Protein AF-A0A554RQW7-F1 (afdb_monomer_lite)

Radius of gyration: 14.22 Å; chains: 1; bounding box: 39×28×36 Å

Structure (mmCIF, N/CA/C/O backbone):
data_AF-A0A554RQW7-F1
#
_entry.id   AF-A0A554RQW7-F1
#
loop_
_atom_site.group_PDB
_atom_site.id
_atom_site.type_symbol
_atom_site.label_atom_id
_atom_site.label_alt_id
_atom_site.label_comp_id
_atom_site.label_asym_id
_atom_site.label_entity_id
_atom_site.label_seq_id
_atom_site.pdbx_PDB_ins_code
_atom_site.Cartn_x
_atom_site.Cartn_y
_atom_site.Cartn_z
_atom_site.occupancy
_atom_site.B_iso_or_equiv
_atom_site.auth_seq_id
_atom_site.auth_comp_id
_atom_site.auth_asym_id
_atom_site.auth_atom_id
_atom_site.pdbx_PDB_model_num
ATOM 1 N N . MET A 1 1 ? 21.999 -1.216 -7.817 1.00 64.38 1 MET A N 1
ATOM 2 C CA . MET A 1 1 ? 21.571 -2.038 -6.664 1.00 64.38 1 MET A CA 1
ATOM 3 C C . MET A 1 1 ? 21.949 -3.493 -6.894 1.00 64.38 1 MET A C 1
ATOM 5 O O . MET A 1 1 ? 21.649 -4.012 -7.968 1.00 64.38 1 MET A O 1
ATOM 9 N N . ASN A 1 2 ? 22.625 -4.128 -5.936 1.00 76.12 2 ASN A N 1
ATOM 10 C CA . ASN A 1 2 ? 23.036 -5.534 -6.032 1.00 76.12 2 ASN A CA 1
ATOM 11 C C . ASN A 1 2 ? 21.904 -6.501 -5.600 1.00 76.12 2 ASN A C 1
ATOM 13 O O . ASN A 1 2 ? 20.850 -6.067 -5.131 1.00 76.12 2 ASN A O 1
ATOM 17 N N . LEU A 1 3 ? 22.096 -7.813 -5.797 1.00 74.06 3 LEU A N 1
ATOM 18 C CA . LEU A 1 3 ? 21.083 -8.835 -5.476 1.00 74.06 3 LEU A CA 1
ATOM 19 C C . LEU A 1 3 ? 20.742 -8.892 -3.980 1.00 74.06 3 LEU A C 1
ATOM 21 O O . LEU A 1 3 ? 19.580 -9.072 -3.631 1.00 74.06 3 LEU A O 1
ATOM 25 N N . PHE A 1 4 ? 21.735 -8.693 -3.115 1.00 73.31 4 PHE A N 1
ATOM 26 C CA . PHE A 1 4 ? 21.559 -8.693 -1.664 1.00 73.31 4 PHE A CA 1
ATOM 27 C C . PHE A 1 4 ? 20.680 -7.521 -1.200 1.00 73.31 4 PHE A C 1
ATOM 29 O O . PHE A 1 4 ? 19.687 -7.725 -0.513 1.00 73.31 4 PHE A O 1
ATOM 36 N N . GLN A 1 5 ? 20.966 -6.307 -1.676 1.00 67.19 5 GLN A N 1
ATOM 37 C CA . GLN A 1 5 ? 20.171 -5.105 -1.405 1.00 67.19 5 GLN A CA 1
ATOM 38 C C . GLN A 1 5 ? 18.719 -5.261 -1.881 1.00 67.19 5 GLN A C 1
ATOM 40 O O . GLN A 1 5 ? 17.792 -4.880 -1.174 1.00 67.19 5 GLN A O 1
ATOM 45 N N . LYS A 1 6 ? 18.504 -5.869 -3.058 1.00 63.72 6 LYS A N 1
ATOM 46 C CA . LYS A 1 6 ? 17.153 -6.182 -3.558 1.00 63.72 6 LYS A CA 1
ATOM 47 C C . LYS A 1 6 ? 16.399 -7.151 -2.639 1.00 63.72 6 LYS A C 1
ATOM 49 O O . LYS A 1 6 ? 15.191 -7.000 -2.477 1.00 63.72 6 LYS A O 1
ATOM 54 N N . ALA A 1 7 ? 17.083 -8.151 -2.085 1.00 69.12 7 ALA A N 1
ATOM 55 C CA . ALA A 1 7 ? 16.479 -9.133 -1.188 1.00 69.12 7 ALA A CA 1
ATOM 56 C C . ALA A 1 7 ? 16.117 -8.520 0.174 1.00 69.12 7 ALA A C 1
ATOM 58 O O . ALA A 1 7 ? 15.012 -8.749 0.659 1.00 69.12 7 ALA A O 1
ATOM 59 N N . GLU A 1 8 ? 16.997 -7.690 0.739 1.00 70.94 8 GLU A N 1
ATOM 60 C CA . GLU A 1 8 ? 16.745 -6.974 1.997 1.00 70.94 8 GLU A CA 1
ATOM 61 C C . GLU A 1 8 ? 15.565 -6.004 1.887 1.00 70.94 8 GLU A C 1
ATOM 63 O O . GLU A 1 8 ? 14.663 -6.047 2.720 1.00 70.94 8 GLU A O 1
ATOM 68 N N . ILE A 1 9 ? 15.492 -5.202 0.817 1.00 68.44 9 ILE A N 1
ATOM 69 C CA . ILE A 1 9 ? 14.358 -4.284 0.603 1.00 68.44 9 ILE A CA 1
ATOM 70 C C . ILE A 1 9 ? 13.040 -5.059 0.498 1.00 68.44 9 ILE A C 1
ATOM 72 O O . ILE A 1 9 ? 12.043 -4.677 1.106 1.00 68.44 9 ILE A O 1
ATOM 76 N N . ARG A 1 10 ? 13.031 -6.181 -0.232 1.00 69.88 10 ARG A N 1
ATOM 77 C CA . ARG A 1 10 ? 11.839 -7.032 -0.353 1.00 69.88 10 ARG A CA 1
ATOM 78 C C . ARG A 1 10 ? 11.425 -7.623 0.996 1.00 69.88 10 ARG A C 1
ATOM 80 O O . ARG A 1 10 ? 10.236 -7.692 1.288 1.00 69.88 10 ARG A O 1
ATOM 87 N N . ARG A 1 11 ? 12.393 -8.046 1.812 1.00 71.38 11 ARG A N 1
ATOM 88 C CA . ARG A 1 11 ? 12.151 -8.585 3.154 1.00 71.38 11 ARG A CA 1
ATOM 89 C C . ARG A 1 11 ? 11.570 -7.521 4.088 1.00 71.38 11 ARG A C 1
ATOM 91 O O . ARG A 1 11 ? 10.608 -7.822 4.786 1.00 71.38 11 ARG A O 1
ATOM 98 N N . ALA A 1 12 ? 12.140 -6.316 4.099 1.00 68.75 12 ALA A N 1
ATOM 99 C CA . ALA A 1 12 ? 11.648 -5.199 4.905 1.00 68.75 12 ALA A CA 1
ATOM 100 C C . ALA A 1 12 ? 10.207 -4.835 4.518 1.00 68.75 12 ALA A C 1
ATOM 102 O O . ALA A 1 12 ? 9.328 -4.834 5.373 1.00 68.75 12 ALA A O 1
ATOM 103 N N . TRP A 1 13 ? 9.947 -4.688 3.215 1.00 71.50 13 TRP A N 1
ATOM 104 C CA . TRP A 1 13 ? 8.602 -4.452 2.688 1.00 71.50 13 TRP A CA 1
ATOM 105 C C . TRP A 1 13 ? 7.593 -5.507 3.149 1.00 71.50 13 TRP A C 1
ATOM 107 O O . TRP A 1 13 ? 6.517 -5.170 3.633 1.00 71.50 13 TRP A O 1
ATOM 117 N N . GLN A 1 14 ? 7.936 -6.794 3.023 1.00 74.38 14 GLN A N 1
ATOM 118 C CA . GLN A 1 14 ? 7.037 -7.874 3.431 1.00 74.38 14 GLN A CA 1
ATOM 119 C C . GLN A 1 14 ? 6.757 -7.841 4.937 1.00 74.38 14 GLN A C 1
ATOM 121 O O . GLN A 1 14 ? 5.642 -8.129 5.362 1.00 74.38 14 GLN A O 1
ATOM 126 N N . ALA A 1 15 ? 7.760 -7.505 5.751 1.00 72.19 15 ALA A N 1
ATOM 127 C CA . ALA A 1 15 ? 7.594 -7.412 7.195 1.00 72.19 15 ALA A CA 1
ATOM 128 C C . ALA A 1 15 ? 6.632 -6.280 7.582 1.00 72.19 15 ALA A C 1
ATOM 130 O O . ALA A 1 15 ? 5.765 -6.492 8.429 1.00 72.19 15 ALA A O 1
ATOM 131 N N . ASP A 1 16 ? 6.754 -5.114 6.951 1.00 75.62 16 ASP A N 1
ATOM 132 C CA . ASP A 1 16 ? 5.876 -3.973 7.222 1.00 75.62 16 ASP A CA 1
ATOM 133 C C . ASP A 1 16 ? 4.456 -4.220 6.707 1.00 75.62 16 ASP A C 1
ATOM 135 O O . ASP A 1 16 ? 3.487 -3.923 7.405 1.00 75.62 16 ASP A O 1
ATOM 139 N N . HIS A 1 17 ? 4.319 -4.870 5.549 1.00 76.62 17 HIS A N 1
ATOM 140 C CA . HIS A 1 17 ? 3.019 -5.267 5.008 1.00 76.62 17 HIS A CA 1
ATOM 141 C C . HIS A 1 17 ? 2.273 -6.249 5.915 1.00 76.62 17 HIS A C 1
ATOM 143 O O . HIS A 1 17 ? 1.090 -6.052 6.207 1.00 76.62 17 HIS A O 1
ATOM 149 N N . VAL A 1 18 ? 2.971 -7.262 6.437 1.00 78.06 18 VAL A N 1
ATOM 150 C CA . VAL A 1 18 ? 2.389 -8.216 7.390 1.00 78.06 18 VAL A CA 1
ATOM 151 C C . VAL A 1 18 ? 1.926 -7.506 8.662 1.00 78.06 18 VAL A C 1
ATOM 153 O O . VAL A 1 18 ? 0.819 -7.773 9.127 1.00 78.06 18 VAL A O 1
ATOM 156 N N . LYS A 1 19 ? 2.724 -6.586 9.217 1.00 77.12 19 LYS A N 1
ATOM 157 C CA . LYS A 1 19 ? 2.330 -5.830 10.417 1.00 77.12 19 LYS A CA 1
ATOM 158 C C . LYS A 1 19 ? 1.110 -4.945 10.155 1.00 77.12 19 LYS A C 1
ATOM 160 O O . LYS A 1 19 ? 0.138 -5.043 10.901 1.00 77.12 19 LYS A O 1
ATOM 165 N N . ALA A 1 20 ? 1.113 -4.174 9.065 1.00 74.31 20 ALA A N 1
ATOM 166 C CA . ALA A 1 20 ? -0.014 -3.324 8.684 1.00 74.31 20 ALA A CA 1
ATOM 167 C C . ALA A 1 20 ? -1.298 -4.147 8.489 1.00 74.31 20 ALA A C 1
ATOM 169 O O . ALA A 1 20 ? -2.363 -3.776 8.980 1.00 74.31 20 ALA A O 1
ATOM 170 N N . SER A 1 21 ? -1.184 -5.312 7.844 1.00 77.69 21 SER A N 1
ATOM 171 C CA . SER A 1 21 ? -2.297 -6.245 7.656 1.00 77.69 21 SER A CA 1
ATOM 172 C C . SER A 1 21 ? -2.817 -6.797 8.984 1.00 77.69 21 SER A C 1
ATOM 174 O O . SER A 1 21 ? -4.027 -6.916 9.159 1.00 77.69 21 SER A O 1
ATOM 176 N N . ILE A 1 22 ? -1.933 -7.104 9.940 1.00 78.56 22 ILE A N 1
ATOM 177 C CA . ILE A 1 22 ? -2.329 -7.538 11.287 1.00 78.56 22 ILE A CA 1
ATOM 178 C C . ILE A 1 22 ? -3.111 -6.430 11.989 1.00 78.56 22 ILE A C 1
ATOM 180 O O . ILE A 1 22 ? -4.225 -6.705 12.422 1.00 78.56 22 ILE A O 1
ATOM 184 N N . HIS A 1 23 ? -2.588 -5.200 12.048 1.00 76.62 23 HIS A N 1
ATOM 185 C CA . HIS A 1 23 ? -3.277 -4.058 12.666 1.00 76.62 23 HIS A CA 1
ATOM 186 C C . HIS A 1 23 ? -4.645 -3.802 12.025 1.00 76.62 23 HIS A C 1
ATOM 188 O O . HIS A 1 23 ? -5.654 -3.674 12.722 1.00 76.62 23 HIS A O 1
ATOM 194 N N . ALA A 1 24 ? -4.707 -3.837 10.691 1.00 72.88 24 ALA A N 1
ATOM 195 C CA . ALA A 1 24 ? -5.957 -3.703 9.959 1.00 72.88 24 ALA A CA 1
ATOM 196 C C . ALA A 1 24 ? -6.934 -4.829 10.328 1.00 72.88 24 ALA A C 1
ATOM 198 O O . ALA A 1 24 ? -8.109 -4.576 10.568 1.00 72.88 24 ALA A O 1
ATOM 199 N N . LEU A 1 25 ? -6.474 -6.078 10.429 1.00 76.56 25 LEU A N 1
ATOM 200 C CA . LEU A 1 25 ? -7.326 -7.223 10.749 1.00 76.56 25 LEU A CA 1
ATOM 201 C C . LEU A 1 25 ? -7.802 -7.245 12.203 1.00 76.56 25 LEU A C 1
ATOM 203 O O . LEU A 1 25 ? -8.949 -7.621 12.435 1.00 76.56 25 LEU A O 1
ATOM 207 N N . ILE A 1 26 ? -6.985 -6.857 13.172 1.00 77.56 26 ILE A N 1
ATOM 208 C CA . ILE A 1 26 ? -7.403 -6.855 14.582 1.00 77.56 26 ILE A CA 1
ATOM 209 C C . ILE A 1 26 ? -8.233 -5.616 14.933 1.00 77.56 26 ILE A C 1
ATOM 211 O O . ILE A 1 26 ? -9.007 -5.669 15.883 1.00 77.56 26 ILE A O 1
ATOM 215 N N . GLY A 1 27 ? -8.138 -4.546 14.131 1.00 66.31 27 GLY A N 1
ATOM 216 C CA . GLY A 1 27 ? -8.848 -3.292 14.387 1.00 66.31 27 GLY A CA 1
ATOM 217 C C . GLY A 1 27 ? -8.354 -2.590 15.652 1.00 66.31 27 GLY A C 1
ATOM 218 O O . GLY A 1 27 ? -9.123 -1.875 16.285 1.00 66.31 27 GLY A O 1
ATOM 219 N N . ASP A 1 28 ? -7.096 -2.826 16.016 1.00 67.31 28 ASP A N 1
ATOM 220 C CA . ASP A 1 28 ? -6.451 -2.322 17.226 1.00 67.31 28 ASP A CA 1
ATOM 221 C C . ASP A 1 28 ? -5.248 -1.451 16.845 1.00 67.31 28 ASP A C 1
ATOM 223 O O . ASP A 1 28 ? -4.608 -1.681 15.813 1.00 67.31 28 ASP A O 1
ATOM 227 N N . ASP A 1 29 ? -4.954 -0.466 17.690 1.00 76.44 29 ASP A N 1
ATOM 228 C CA . ASP A 1 29 ? -3.900 0.536 17.502 1.00 76.44 29 ASP A CA 1
ATOM 229 C C . ASP A 1 29 ? -3.996 1.291 16.155 1.00 76.44 29 ASP A C 1
ATOM 231 O O . ASP A 1 29 ? -3.218 1.092 15.216 1.00 76.44 29 ASP A O 1
ATOM 235 N N . ALA A 1 30 ? -4.987 2.186 16.065 1.00 74.75 30 ALA A N 1
ATOM 236 C CA . ALA A 1 30 ? -5.231 3.032 14.893 1.00 74.75 30 ALA A CA 1
ATOM 237 C C . ALA A 1 30 ? -4.003 3.863 14.489 1.00 74.75 30 ALA A C 1
ATOM 239 O O . ALA A 1 30 ? -3.766 4.077 13.301 1.00 74.75 30 ALA A O 1
ATOM 240 N N . GLN A 1 31 ? -3.196 4.291 15.461 1.00 76.81 31 GLN A N 1
ATOM 241 C CA . GLN A 1 31 ? -1.992 5.070 15.205 1.00 76.81 31 GLN A CA 1
ATOM 242 C C . GLN A 1 31 ? -0.914 4.215 14.526 1.00 76.81 31 GLN A C 1
ATOM 244 O O . GLN A 1 31 ? -0.366 4.630 13.501 1.00 76.81 31 GLN A O 1
ATOM 249 N N . ALA A 1 32 ? -0.649 3.008 15.036 1.00 77.19 32 ALA A N 1
ATOM 250 C CA . ALA A 1 32 ? 0.274 2.076 14.392 1.00 77.19 32 ALA A CA 1
ATOM 251 C C . ALA A 1 32 ? -0.213 1.662 12.997 1.00 77.19 32 ALA A C 1
ATOM 253 O O . ALA A 1 32 ? 0.592 1.582 12.064 1.00 77.19 32 ALA A O 1
ATOM 254 N N . LEU A 1 33 ? -1.526 1.462 12.826 1.00 79.94 33 LEU A N 1
ATOM 255 C CA . LEU A 1 33 ? -2.117 1.184 11.519 1.00 79.94 33 LEU A CA 1
ATOM 256 C C . LEU A 1 33 ? -1.864 2.328 10.533 1.00 79.94 33 LEU A C 1
ATOM 258 O O . LEU A 1 33 ? -1.394 2.076 9.426 1.00 79.94 33 LEU A O 1
ATOM 262 N N . VAL A 1 34 ? -2.147 3.573 10.926 1.00 80.25 34 VAL A N 1
ATOM 263 C CA . VAL A 1 34 ? -1.963 4.749 10.062 1.00 80.25 34 VAL A CA 1
ATOM 264 C C . VAL A 1 34 ? -0.506 4.920 9.661 1.00 80.25 34 VAL A C 1
ATOM 266 O O . VAL A 1 34 ? -0.229 5.114 8.478 1.00 80.25 34 VAL A O 1
ATOM 269 N N . GLN A 1 35 ? 0.430 4.783 10.601 1.00 79.00 35 GLN A N 1
ATOM 270 C CA . GLN A 1 35 ? 1.854 4.902 10.290 1.00 79.00 35 GLN A CA 1
ATOM 271 C C . GLN A 1 35 ? 2.319 3.816 9.312 1.00 79.00 35 GLN A C 1
ATOM 273 O O . GLN A 1 35 ? 2.942 4.118 8.294 1.00 79.00 35 GLN A O 1
ATOM 278 N N . GLN A 1 36 ? 2.000 2.550 9.587 1.00 80.50 36 GLN A N 1
ATOM 279 C CA . GLN A 1 36 ? 2.514 1.431 8.796 1.00 80.50 36 GLN A CA 1
ATOM 280 C C . GLN A 1 36 ? 1.807 1.296 7.444 1.00 80.50 36 GLN A C 1
ATOM 282 O O . GLN A 1 36 ? 2.466 1.149 6.414 1.00 80.50 36 GLN A O 1
ATOM 287 N N . ALA A 1 37 ? 0.475 1.372 7.416 1.00 82.31 37 ALA A N 1
ATOM 288 C CA . ALA A 1 37 ? -0.277 1.307 6.167 1.00 82.31 37 ALA A CA 1
ATOM 289 C C . ALA A 1 37 ? -0.054 2.567 5.320 1.00 82.31 37 ALA A C 1
ATOM 291 O O . ALA A 1 37 ? 0.090 2.453 4.105 1.00 82.31 37 ALA A O 1
ATOM 292 N N . GLY A 1 38 ? 0.047 3.746 5.945 1.00 82.25 38 GLY A N 1
ATOM 293 C CA . GLY A 1 38 ? 0.326 5.007 5.258 1.00 82.25 38 GLY A CA 1
ATOM 294 C C . GLY A 1 38 ? 1.662 4.983 4.522 1.00 82.25 38 GLY A C 1
ATOM 295 O O . GLY A 1 38 ? 1.713 5.334 3.345 1.00 82.25 38 GLY A O 1
ATOM 296 N N . ALA A 1 39 ? 2.716 4.477 5.170 1.00 80.12 39 ALA A N 1
ATOM 297 C CA . ALA A 1 39 ? 4.029 4.305 4.552 1.00 80.12 39 ALA A CA 1
ATOM 298 C C . ALA A 1 39 ? 3.981 3.428 3.289 1.00 80.12 39 ALA A C 1
ATOM 300 O O . ALA A 1 39 ? 4.558 3.773 2.257 1.00 80.12 39 ALA A O 1
ATOM 301 N N . ILE A 1 40 ? 3.270 2.299 3.360 1.00 83.75 40 ILE A N 1
ATOM 302 C CA . ILE A 1 40 ? 3.136 1.354 2.244 1.00 83.75 40 ILE A CA 1
ATOM 303 C C . ILE A 1 40 ? 2.316 1.971 1.114 1.00 83.75 40 ILE A C 1
ATOM 305 O O . ILE A 1 40 ? 2.742 1.937 -0.038 1.00 83.75 40 ILE A O 1
ATOM 309 N N . ILE A 1 41 ? 1.157 2.545 1.439 1.00 87.38 41 ILE A N 1
ATOM 310 C CA . ILE A 1 41 ? 0.218 3.108 0.464 1.00 87.38 41 ILE A CA 1
ATOM 311 C C . ILE A 1 41 ? 0.847 4.292 -0.268 1.00 87.38 41 ILE A C 1
ATOM 313 O O . ILE A 1 41 ? 0.866 4.288 -1.497 1.00 87.38 41 ILE A O 1
ATOM 317 N N . TYR A 1 42 ? 1.436 5.250 0.454 1.00 83.38 42 TYR A N 1
ATOM 318 C CA . TYR A 1 42 ? 2.183 6.353 -0.159 1.00 83.38 42 TYR A CA 1
ATOM 319 C C . TYR A 1 42 ? 3.337 5.817 -1.017 1.00 83.38 42 TYR A C 1
ATOM 321 O O . TYR A 1 42 ? 3.507 6.211 -2.170 1.00 83.38 42 TYR A O 1
ATOM 329 N N . GLY A 1 43 ? 4.052 4.822 -0.481 1.00 81.44 43 GLY A N 1
ATOM 330 C CA . GLY A 1 43 ? 5.084 4.058 -1.168 1.00 81.44 43 GLY A CA 1
ATOM 331 C C . GLY A 1 43 ? 4.674 3.570 -2.561 1.00 81.44 43 GLY A C 1
ATOM 332 O O . GLY A 1 43 ? 5.381 3.768 -3.553 1.00 81.44 43 GLY A O 1
ATOM 333 N N . VAL A 1 44 ? 3.521 2.905 -2.621 1.00 86.44 44 VAL A N 1
ATOM 334 C CA . VAL A 1 44 ? 2.966 2.315 -3.841 1.00 86.44 44 VAL A CA 1
ATOM 335 C C . VAL A 1 44 ? 2.428 3.375 -4.794 1.00 86.44 44 VAL A C 1
ATOM 337 O O . VAL A 1 44 ? 2.687 3.248 -5.988 1.00 86.44 44 VAL A O 1
ATOM 340 N N . VAL A 1 45 ? 1.727 4.405 -4.310 1.00 87.75 45 VAL A N 1
ATOM 341 C CA . VAL A 1 45 ? 1.172 5.472 -5.167 1.00 87.75 45 VAL A CA 1
ATOM 342 C C . VAL A 1 45 ? 2.288 6.173 -5.937 1.00 87.75 45 VAL A C 1
ATOM 344 O O . VAL A 1 45 ? 2.274 6.154 -7.168 1.00 87.75 45 VAL A O 1
ATOM 347 N N . SER A 1 46 ? 3.318 6.672 -5.246 1.00 84.50 46 SER A N 1
ATOM 348 C CA . SER A 1 46 ? 4.451 7.345 -5.899 1.00 84.50 46 SER A CA 1
ATOM 349 C C . SER A 1 46 ? 5.198 6.414 -6.860 1.00 84.50 46 SER A C 1
ATOM 351 O O . SER A 1 46 ? 5.689 6.827 -7.911 1.00 84.50 46 SER A O 1
ATOM 353 N N . ALA A 1 47 ? 5.275 5.120 -6.536 1.00 85.75 47 ALA A N 1
ATOM 354 C CA . ALA A 1 47 ? 5.897 4.145 -7.421 1.00 85.75 47 ALA A CA 1
ATOM 355 C C . ALA A 1 47 ? 5.046 3.812 -8.659 1.00 85.75 47 ALA A C 1
ATOM 357 O O . ALA A 1 47 ? 5.611 3.481 -9.704 1.00 85.75 47 ALA A O 1
ATOM 358 N N . CYS A 1 48 ? 3.718 3.894 -8.562 1.00 89.19 48 CYS A N 1
ATOM 359 C CA . CYS A 1 48 ? 2.808 3.736 -9.695 1.00 89.19 48 CYS A CA 1
ATOM 360 C C . CYS A 1 48 ? 2.933 4.909 -10.672 1.00 89.19 48 CYS A C 1
ATOM 362 O O . CYS A 1 48 ? 2.992 4.668 -11.879 1.00 89.19 48 CYS A O 1
ATOM 364 N N . GLU A 1 49 ? 3.058 6.140 -10.163 1.00 87.06 49 GLU A N 1
ATOM 365 C CA . GLU A 1 49 ? 3.303 7.341 -10.977 1.00 87.06 49 GLU A CA 1
ATOM 366 C C . GLU A 1 49 ? 4.588 7.199 -11.805 1.00 87.06 49 GLU A C 1
ATOM 368 O O . GLU A 1 49 ? 4.576 7.355 -13.026 1.00 87.06 49 GLU A O 1
ATOM 373 N N . ASP A 1 50 ? 5.684 6.797 -11.158 1.00 85.25 50 ASP A N 1
ATOM 374 C CA . ASP A 1 50 ? 6.964 6.496 -11.810 1.00 85.25 50 ASP A CA 1
ATOM 375 C C . ASP A 1 50 ? 6.858 5.418 -12.901 1.00 85.25 50 ASP A C 1
ATOM 377 O O . ASP A 1 50 ? 7.576 5.454 -13.904 1.00 85.25 50 ASP A O 1
ATOM 381 N N . ALA A 1 51 ? 6.025 4.405 -12.660 1.00 86.31 51 ALA A N 1
ATOM 382 C CA . ALA A 1 51 ? 5.839 3.270 -13.555 1.00 86.31 51 ALA A CA 1
ATOM 383 C C . ALA A 1 51 ? 4.855 3.568 -14.700 1.00 86.31 51 ALA A C 1
ATOM 385 O O . ALA A 1 51 ? 4.694 2.726 -15.586 1.00 86.31 51 ALA A O 1
ATOM 386 N N . GLY A 1 52 ? 4.206 4.738 -14.693 1.00 88.94 52 GLY A N 1
ATOM 387 C CA . GLY A 1 52 ? 3.171 5.103 -15.658 1.00 88.94 52 GLY A CA 1
ATOM 388 C C . GLY A 1 52 ? 1.917 4.232 -15.552 1.00 88.94 52 GLY A C 1
ATOM 389 O O . GLY A 1 52 ? 1.261 3.987 -16.564 1.00 88.94 52 GLY A O 1
ATOM 390 N N . ILE A 1 53 ? 1.612 3.714 -14.357 1.00 90.69 53 ILE A N 1
ATOM 391 C CA . ILE A 1 53 ? 0.354 3.005 -14.098 1.00 90.69 53 ILE A CA 1
ATOM 392 C C . ILE A 1 53 ? -0.757 4.054 -14.002 1.00 90.69 53 ILE A C 1
ATOM 394 O O . ILE A 1 53 ? -0.684 4.964 -13.181 1.00 90.69 53 ILE A O 1
ATOM 398 N N . ASP A 1 54 ? -1.755 3.930 -14.874 1.00 86.94 54 ASP A N 1
ATOM 399 C CA . ASP A 1 54 ? -2.857 4.886 -15.009 1.00 86.94 54 ASP A CA 1
ATOM 400 C C . ASP A 1 54 ? -3.865 4.788 -13.850 1.00 86.94 54 ASP A C 1
ATOM 402 O O . ASP A 1 54 ? -4.030 3.729 -13.240 1.00 86.94 54 ASP A O 1
ATOM 406 N N . GLY A 1 55 ? -4.575 5.885 -13.584 1.00 78.88 55 GLY A N 1
ATOM 407 C CA . GLY A 1 55 ? -5.601 6.003 -12.548 1.00 78.88 55 GLY A CA 1
ATOM 408 C C . GLY A 1 55 ? -6.805 5.080 -12.742 1.00 78.88 55 GLY A C 1
ATOM 409 O O . GLY A 1 55 ? -7.487 4.787 -11.765 1.00 78.88 55 GLY A O 1
ATOM 410 N N . ASP A 1 56 ? -7.025 4.573 -13.957 1.00 89.00 56 ASP A N 1
ATOM 411 C CA . ASP A 1 56 ? -8.070 3.588 -14.265 1.00 89.00 56 ASP A CA 1
ATOM 412 C C . ASP A 1 56 ? -7.684 2.150 -13.855 1.00 89.00 56 ASP A C 1
ATOM 414 O O . ASP A 1 56 ? -8.501 1.227 -13.945 1.00 89.00 56 ASP A O 1
ATOM 418 N N . ASP A 1 57 ? -6.444 1.923 -13.407 1.00 95.12 57 ASP A N 1
ATOM 419 C CA . ASP A 1 57 ? -6.025 0.629 -12.877 1.00 95.12 57 ASP A CA 1
ATOM 420 C C . ASP A 1 57 ? -6.789 0.306 -11.584 1.00 95.12 57 ASP A C 1
ATOM 422 O O . ASP A 1 57 ? -6.757 1.059 -10.609 1.00 95.12 57 ASP A O 1
ATOM 426 N N . ALA A 1 58 ? -7.474 -0.839 -11.570 1.00 94.69 58 ALA A N 1
ATOM 427 C CA . ALA A 1 58 ? -8.326 -1.233 -10.453 1.00 94.69 58 ALA A CA 1
ATOM 428 C C . ALA A 1 58 ? -7.553 -1.389 -9.133 1.00 94.69 58 ALA A C 1
ATOM 430 O O . ALA A 1 58 ? -8.092 -1.066 -8.073 1.00 94.69 58 ALA A O 1
ATOM 431 N N . ASP A 1 59 ? -6.295 -1.843 -9.182 1.00 95.69 59 ASP A N 1
ATOM 432 C CA . ASP A 1 59 ? -5.476 -1.951 -7.977 1.00 95.69 59 ASP A CA 1
ATOM 433 C C . ASP A 1 59 ? -5.053 -0.558 -7.493 1.00 95.69 59 ASP A C 1
ATOM 435 O O . ASP A 1 59 ? -5.114 -0.289 -6.295 1.00 95.69 59 ASP A O 1
ATOM 439 N N . LEU A 1 60 ? -4.700 0.362 -8.399 1.00 94.31 60 LEU A N 1
ATOM 440 C CA . LEU A 1 60 ? -4.385 1.746 -8.020 1.00 94.31 60 LEU A CA 1
ATOM 441 C C . LEU A 1 60 ? -5.613 2.489 -7.460 1.00 94.31 60 LEU A C 1
ATOM 443 O O . LEU A 1 60 ? -5.488 3.241 -6.493 1.00 94.31 60 LEU A O 1
ATOM 447 N N . CYS A 1 61 ? -6.809 2.243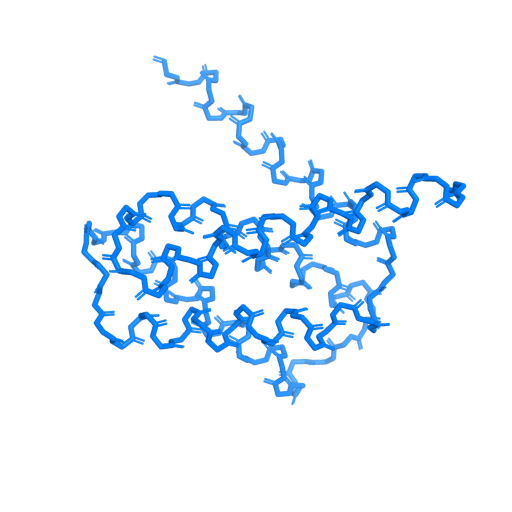 -8.001 1.00 95.19 61 CYS A N 1
ATOM 448 C CA . CYS A 1 61 ? -8.068 2.734 -7.431 1.00 95.19 61 CYS A CA 1
ATOM 449 C C . CYS A 1 61 ? -8.258 2.264 -5.982 1.00 95.19 61 CYS A C 1
ATOM 451 O O . CYS A 1 61 ? -8.515 3.085 -5.099 1.00 95.19 61 CYS A O 1
ATOM 453 N N . ALA A 1 62 ? -8.071 0.966 -5.719 1.00 95.25 62 ALA A N 1
ATOM 454 C CA . ALA A 1 62 ? -8.193 0.409 -4.373 1.00 95.25 62 ALA A CA 1
ATOM 455 C C . ALA A 1 62 ? -7.173 1.026 -3.400 1.00 95.25 62 ALA A C 1
ATOM 457 O O . ALA A 1 62 ? -7.518 1.350 -2.263 1.00 95.25 62 ALA A O 1
ATOM 458 N N . VAL A 1 63 ? -5.935 1.264 -3.850 1.00 94.12 63 VAL A N 1
ATOM 459 C CA . VAL A 1 63 ? -4.904 1.953 -3.054 1.00 94.12 63 VAL A CA 1
ATOM 460 C C . VAL A 1 63 ? -5.322 3.392 -2.715 1.00 94.12 63 VAL A C 1
ATOM 462 O O . VAL A 1 63 ? -5.163 3.817 -1.568 1.00 94.12 63 VAL A O 1
ATOM 465 N N . HIS A 1 64 ? -5.909 4.133 -3.659 1.00 93.62 64 HIS A N 1
ATOM 466 C CA . HIS A 1 64 ? -6.414 5.486 -3.399 1.00 93.62 64 HIS A CA 1
ATOM 467 C C . HIS A 1 64 ? -7.567 5.513 -2.391 1.00 93.62 64 HIS A C 1
ATOM 469 O O . HIS A 1 64 ? -7.625 6.411 -1.548 1.00 93.62 64 HIS A O 1
ATOM 475 N N . ASP A 1 65 ? -8.486 4.553 -2.450 1.00 93.81 65 ASP A N 1
ATOM 476 C CA . ASP A 1 65 ? -9.593 4.485 -1.494 1.00 93.81 65 ASP A CA 1
ATOM 477 C C . ASP A 1 65 ? -9.108 4.124 -0.084 1.00 93.81 65 ASP A C 1
ATOM 479 O O . ASP A 1 65 ? -9.567 4.712 0.900 1.00 93.81 65 ASP A O 1
ATOM 483 N N . ALA A 1 66 ? -8.094 3.264 0.017 1.00 92.75 66 ALA A N 1
ATOM 484 C CA . ALA A 1 66 ? -7.369 3.000 1.258 1.00 92.75 66 ALA A CA 1
ATOM 485 C C . ALA A 1 66 ? -6.695 4.266 1.818 1.00 92.75 66 ALA A C 1
ATOM 487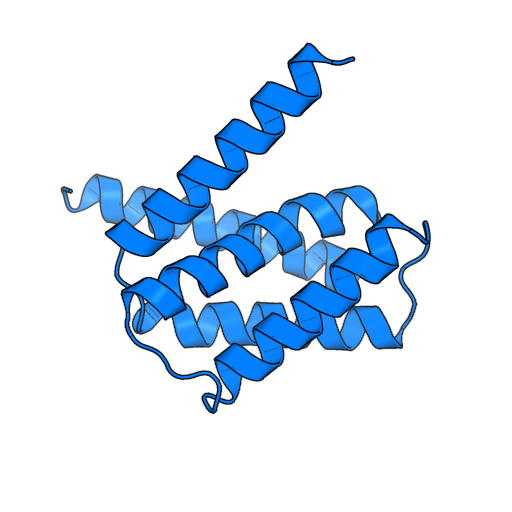 O O . ALA A 1 66 ? -6.810 4.549 3.011 1.00 92.75 66 ALA A O 1
ATOM 488 N N . ALA A 1 67 ? -6.035 5.061 0.966 1.00 90.19 67 ALA A N 1
ATOM 489 C CA . ALA A 1 67 ? -5.399 6.318 1.368 1.00 90.19 67 ALA A CA 1
ATOM 490 C C . ALA A 1 67 ? -6.416 7.309 1.959 1.00 90.19 67 ALA A C 1
ATOM 492 O O . ALA A 1 67 ? -6.181 7.890 3.019 1.00 90.19 67 ALA A O 1
ATOM 493 N N . LYS A 1 68 ? -7.583 7.460 1.320 1.00 90.00 68 LYS A N 1
ATOM 494 C CA . LYS A 1 68 ? -8.676 8.308 1.831 1.00 90.00 68 LYS A CA 1
ATOM 495 C C . LYS A 1 68 ? -9.197 7.807 3.179 1.00 90.00 68 LYS A C 1
ATOM 497 O O . LYS A 1 68 ? -9.441 8.615 4.074 1.00 90.00 68 LYS A O 1
ATOM 502 N N . ALA A 1 69 ? -9.346 6.489 3.336 1.00 88.75 69 ALA A N 1
ATOM 503 C CA . ALA A 1 69 ? -9.774 5.883 4.594 1.00 88.75 69 ALA A CA 1
ATOM 504 C C . ALA A 1 69 ? -8.769 6.151 5.729 1.00 88.75 69 ALA A C 1
ATOM 506 O O . ALA A 1 69 ? -9.184 6.499 6.834 1.00 88.75 69 ALA A O 1
ATOM 507 N N . LEU A 1 70 ? -7.463 6.068 5.450 1.00 85.56 70 LEU A N 1
ATOM 508 C CA . LEU A 1 70 ? -6.408 6.395 6.416 1.00 85.56 70 LEU A CA 1
ATOM 509 C C . LEU A 1 70 ? -6.413 7.867 6.839 1.00 85.56 70 LEU A C 1
ATOM 511 O O . LEU A 1 70 ? -6.239 8.159 8.020 1.00 85.56 70 LEU A O 1
ATOM 515 N N . VAL A 1 71 ? -6.650 8.795 5.908 1.00 82.31 71 VAL A N 1
ATOM 516 C CA . VAL A 1 71 ? -6.778 10.223 6.246 1.00 82.31 71 VAL A CA 1
ATOM 517 C C . VAL A 1 71 ? -7.953 10.447 7.201 1.00 82.31 71 VAL A C 1
ATOM 519 O O . VAL A 1 71 ? -7.792 11.142 8.202 1.00 82.31 71 VAL A O 1
ATOM 522 N N . GLY A 1 72 ? -9.102 9.812 6.949 1.00 75.38 72 GLY A N 1
ATOM 523 C CA . GLY A 1 72 ? -10.254 9.869 7.859 1.00 75.38 72 GLY A CA 1
ATOM 524 C C . GLY A 1 72 ? -9.941 9.327 9.259 1.00 75.38 72 GLY A C 1
ATOM 525 O O . GLY A 1 72 ? -10.321 9.931 10.256 1.00 75.38 72 GLY A O 1
ATOM 526 N N . LEU A 1 73 ? -9.167 8.245 9.335 1.00 74.31 73 LEU A N 1
ATOM 527 C CA . LEU A 1 73 ? -8.695 7.637 10.584 1.00 74.31 73 LEU A CA 1
ATOM 528 C C . LEU A 1 73 ? -7.719 8.504 11.376 1.00 74.31 73 LEU A C 1
ATOM 530 O O . LEU A 1 73 ? -7.735 8.484 12.599 1.00 74.31 73 LEU A O 1
ATOM 534 N N . SER A 1 74 ? -6.881 9.296 10.709 1.00 65.31 74 S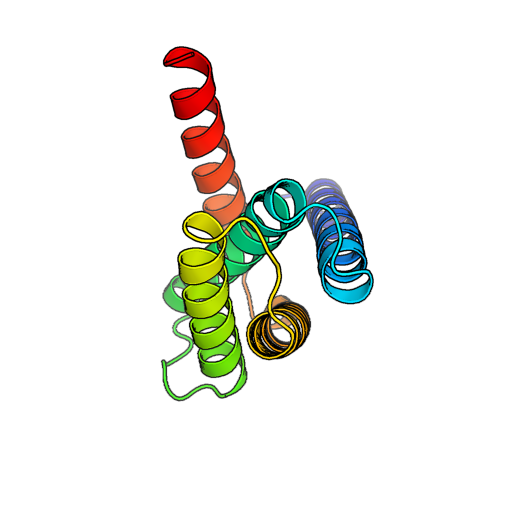ER A N 1
ATOM 535 C CA . SER A 1 74 ? -5.995 10.228 11.420 1.00 65.31 74 SER A CA 1
ATOM 536 C C . SER A 1 74 ? -6.765 11.316 12.190 1.00 65.31 74 SER A C 1
ATOM 538 O O . SER A 1 74 ? -6.217 11.921 13.109 1.00 65.31 74 SER A O 1
ATOM 540 N N . ALA A 1 75 ? -8.037 11.548 11.836 1.00 65.25 75 ALA A N 1
ATOM 541 C CA . ALA A 1 75 ? -8.929 12.496 12.500 1.00 65.25 75 ALA A CA 1
ATOM 542 C C . ALA A 1 75 ? -9.846 11.847 13.558 1.00 65.25 75 ALA A C 1
ATOM 544 O O . ALA A 1 75 ? -10.294 12.533 14.478 1.00 65.25 75 ALA A O 1
ATOM 545 N N . GLU A 1 76 ? -10.122 10.544 13.446 1.00 61.97 76 GLU A N 1
ATOM 546 C CA . GLU A 1 76 ? -11.006 9.786 14.336 1.00 61.97 76 GLU A CA 1
ATOM 547 C C . GLU A 1 76 ? -10.230 8.614 14.960 1.00 61.97 76 GLU A C 1
ATOM 549 O O . GLU A 1 76 ? -9.878 7.663 14.274 1.00 61.97 76 GLU A O 1
ATOM 554 N N . ASN A 1 77 ? -9.987 8.648 16.277 1.00 63.78 77 ASN A N 1
ATOM 555 C CA . ASN A 1 77 ? -9.204 7.641 17.023 1.00 63.78 77 ASN A CA 1
ATOM 556 C C . ASN A 1 77 ? -9.794 6.204 17.030 1.00 63.78 77 ASN A C 1
ATOM 558 O O . ASN A 1 77 ? -9.341 5.362 17.805 1.00 63.78 77 ASN A O 1
ATOM 562 N N . GLU A 1 78 ? -10.798 5.903 16.205 1.00 68.06 78 GLU A N 1
ATOM 563 C CA . GLU A 1 78 ? -11.434 4.589 16.100 1.00 68.06 78 GLU A CA 1
ATOM 564 C C . GLU A 1 78 ? -11.463 4.074 14.658 1.00 68.06 78 GLU A C 1
ATOM 566 O O . GLU A 1 78 ? -11.854 4.766 13.716 1.00 68.06 78 GLU A O 1
ATOM 571 N N . ILE A 1 79 ? -11.120 2.793 14.493 1.00 67.50 79 ILE A N 1
ATOM 572 C CA . ILE A 1 79 ? -11.206 2.107 13.205 1.00 67.50 79 ILE A CA 1
ATOM 573 C C . ILE A 1 79 ? -12.640 1.654 12.951 1.00 67.50 79 ILE A C 1
ATOM 575 O O . ILE A 1 79 ? -13.060 0.565 13.343 1.00 67.50 79 ILE A O 1
ATOM 579 N N . GLN A 1 80 ? -13.393 2.479 12.223 1.00 76.50 80 GLN A N 1
ATOM 580 C CA . GLN A 1 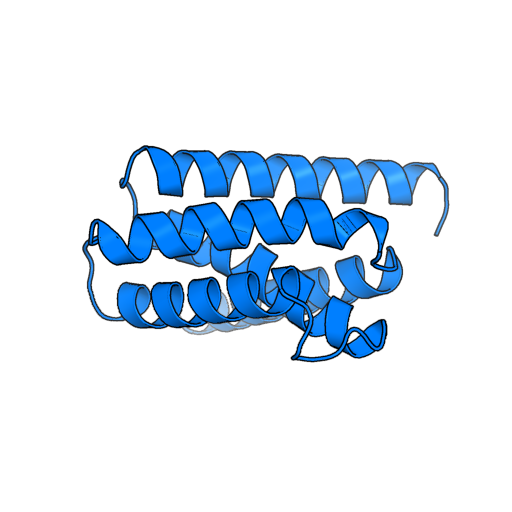80 ? -14.718 2.097 11.747 1.00 76.50 80 GLN A CA 1
ATOM 581 C C . GLN A 1 80 ? -14.639 0.893 10.790 1.00 76.50 80 GLN A C 1
ATOM 583 O O . GLN A 1 80 ? -13.741 0.785 9.950 1.00 76.50 80 GLN A O 1
ATOM 588 N N . GLY A 1 81 ? -15.629 -0.004 10.866 1.00 76.81 81 GLY A N 1
ATOM 589 C CA . GLY A 1 81 ? -15.644 -1.249 10.088 1.00 76.81 81 GLY A CA 1
ATOM 590 C C . GLY A 1 81 ? -15.538 -1.052 8.569 1.00 76.81 81 GLY A C 1
ATOM 591 O O . GLY A 1 81 ? -14.903 -1.861 7.898 1.00 76.81 81 GLY A O 1
ATOM 592 N N . ALA A 1 82 ? -16.096 0.037 8.030 1.00 82.94 82 ALA A N 1
ATOM 593 C CA . ALA A 1 82 ? -15.986 0.372 6.609 1.00 82.94 82 ALA A CA 1
ATOM 594 C C . ALA A 1 82 ? -14.563 0.812 6.216 1.00 82.94 82 ALA A C 1
ATOM 596 O O . ALA A 1 82 ? -14.032 0.334 5.216 1.00 82.94 82 ALA A O 1
ATOM 597 N N . ALA A 1 83 ? -13.917 1.655 7.031 1.00 83.06 83 ALA A N 1
ATOM 598 C CA . ALA A 1 83 ? -12.537 2.087 6.803 1.00 83.06 83 ALA A CA 1
ATOM 599 C C . ALA A 1 83 ? -11.567 0.898 6.848 1.00 83.06 83 ALA A C 1
ATOM 601 O O . ALA A 1 83 ? -10.686 0.774 5.999 1.00 83.06 83 ALA A O 1
ATOM 602 N N . ARG A 1 84 ? -11.794 -0.037 7.778 1.00 83.25 84 ARG A N 1
ATOM 603 C CA . ARG A 1 84 ? -11.022 -1.281 7.884 1.00 83.25 84 ARG A CA 1
ATOM 604 C C . ARG A 1 84 ? -11.043 -2.104 6.596 1.00 83.25 84 ARG A C 1
ATOM 606 O O . ARG A 1 84 ? -10.000 -2.591 6.174 1.00 83.25 84 ARG A O 1
ATOM 613 N N . VAL A 1 85 ? -12.212 -2.263 5.972 1.00 87.94 85 VAL A N 1
ATOM 614 C CA . VAL A 1 85 ? -12.348 -3.029 4.718 1.00 87.94 85 VAL A CA 1
ATOM 615 C C . VAL A 1 85 ? -11.548 -2.378 3.593 1.00 87.94 85 VAL A C 1
ATOM 617 O O . VAL A 1 85 ? -10.810 -3.076 2.903 1.00 87.94 85 VAL A O 1
ATOM 620 N N . LEU A 1 86 ? -11.639 -1.053 3.456 1.00 91.06 86 LEU A N 1
ATOM 621 C CA . LEU A 1 86 ? -10.900 -0.303 2.436 1.00 91.06 86 LEU A CA 1
ATOM 622 C C . LEU A 1 86 ? -9.383 -0.421 2.625 1.00 91.06 86 LEU A C 1
ATOM 624 O O . LEU A 1 86 ? -8.653 -0.613 1.658 1.00 91.06 86 LEU A O 1
ATOM 628 N N . ILE A 1 87 ? -8.905 -0.364 3.870 1.00 89.12 87 ILE A N 1
ATOM 629 C CA . ILE A 1 87 ? -7.474 -0.494 4.178 1.00 89.12 87 ILE A CA 1
ATOM 630 C C . ILE A 1 87 ? -6.961 -1.896 3.863 1.00 89.12 87 ILE A C 1
ATOM 632 O O . ILE A 1 87 ? -5.901 -2.035 3.257 1.00 89.12 87 ILE A O 1
ATOM 636 N N . VAL A 1 88 ? -7.709 -2.937 4.234 1.00 89.62 88 VAL A N 1
ATOM 637 C CA . VAL A 1 88 ? -7.338 -4.323 3.913 1.00 89.62 88 VAL A CA 1
ATOM 638 C C . VAL A 1 88 ? -7.291 -4.539 2.400 1.00 89.62 88 VAL A C 1
ATOM 640 O O . VAL A 1 88 ? -6.334 -5.135 1.904 1.00 89.62 88 VAL A O 1
ATOM 643 N N . ASP A 1 89 ? -8.283 -4.038 1.663 1.00 92.56 89 ASP A N 1
ATOM 644 C CA . ASP A 1 89 ? -8.319 -4.181 0.205 1.00 92.56 89 ASP A CA 1
ATOM 645 C C . ASP A 1 89 ? -7.174 -3.415 -0.476 1.00 92.56 89 ASP A C 1
ATOM 647 O O . ASP A 1 89 ? -6.468 -3.964 -1.324 1.00 92.56 89 ASP A O 1
ATOM 651 N N . GLY A 1 90 ? -6.890 -2.191 -0.024 1.00 93.12 90 GLY A N 1
ATOM 652 C CA . GLY A 1 90 ? -5.753 -1.404 -0.498 1.00 93.12 90 GLY A CA 1
ATOM 653 C C . GLY A 1 90 ? -4.396 -2.044 -0.204 1.00 93.12 90 GLY A C 1
ATOM 654 O O . GLY A 1 90 ? -3.516 -2.049 -1.066 1.00 93.12 90 GLY A O 1
ATOM 655 N N . LEU A 1 91 ? -4.214 -2.646 0.976 1.00 90.38 91 LEU A N 1
ATOM 656 C CA . LEU A 1 91 ? -2.999 -3.402 1.299 1.00 90.38 91 LEU A CA 1
ATOM 657 C C . LEU A 1 91 ? -2.849 -4.627 0.388 1.00 90.38 91 LEU A C 1
ATOM 659 O O . LEU A 1 91 ? -1.746 -4.902 -0.087 1.00 90.38 91 LEU A O 1
ATOM 663 N N . ALA A 1 92 ? -3.935 -5.341 0.093 1.00 91.31 92 ALA A N 1
ATOM 664 C CA . ALA A 1 92 ? -3.905 -6.453 -0.854 1.00 91.31 92 ALA A CA 1
ATOM 665 C C . ALA A 1 92 ? -3.589 -5.978 -2.286 1.00 91.31 92 ALA A C 1
ATOM 667 O O . ALA A 1 92 ? -2.847 -6.641 -3.014 1.00 91.31 92 ALA A O 1
ATOM 668 N N . ALA A 1 93 ? -4.106 -4.817 -2.692 1.00 94.38 93 ALA A N 1
ATOM 669 C CA . ALA A 1 93 ? -3.776 -4.192 -3.970 1.00 94.38 93 ALA A CA 1
ATOM 670 C C . ALA A 1 93 ? -2.292 -3.799 -4.055 1.00 94.38 93 ALA A C 1
ATOM 672 O O . ALA A 1 93 ? -1.652 -4.037 -5.080 1.00 94.38 93 ALA A O 1
ATOM 673 N N . CYS A 1 94 ? -1.700 -3.308 -2.961 1.00 90.56 94 CYS A N 1
ATOM 674 C CA . CYS A 1 94 ? -0.264 -3.026 -2.884 1.00 90.56 94 CYS A CA 1
ATOM 675 C C . CYS A 1 94 ? 0.593 -4.273 -3.179 1.00 90.56 94 CYS A C 1
ATOM 677 O O . CYS A 1 94 ? 1.592 -4.172 -3.895 1.00 90.56 94 CYS A O 1
ATOM 679 N N . GLU A 1 95 ? 0.207 -5.457 -2.687 1.00 89.62 95 GLU A N 1
ATOM 680 C CA . GLU A 1 95 ? 0.910 -6.714 -3.008 1.00 89.62 95 GLU A CA 1
ATOM 681 C C . GLU A 1 95 ? 0.791 -7.090 -4.484 1.00 89.62 95 GLU A C 1
ATOM 683 O O . GLU A 1 95 ? 1.768 -7.548 -5.078 1.00 89.62 95 GLU A O 1
ATOM 688 N N . ARG A 1 96 ? -0.381 -6.881 -5.094 1.00 92.88 96 ARG A N 1
ATOM 689 C CA . ARG A 1 96 ? -0.604 -7.160 -6.523 1.00 92.88 96 ARG A CA 1
ATOM 690 C C . ARG A 1 96 ? 0.138 -6.182 -7.431 1.00 92.88 96 ARG A C 1
ATOM 692 O O . ARG A 1 96 ? 0.603 -6.582 -8.500 1.00 92.88 96 ARG A O 1
ATOM 699 N N . LEU A 1 97 ? 0.303 -4.933 -6.995 1.00 90.81 97 LEU A N 1
ATOM 700 C CA . LEU A 1 97 ? 1.072 -3.916 -7.709 1.00 90.81 97 LEU A CA 1
ATOM 701 C C . LEU A 1 97 ? 2.578 -4.145 -7.597 1.00 90.81 97 LEU A C 1
ATOM 703 O O . LEU A 1 97 ? 3.287 -3.935 -8.576 1.00 90.81 97 LEU A O 1
ATOM 707 N N . GLN A 1 98 ? 3.080 -4.637 -6.462 1.00 86.44 98 GLN A N 1
ATOM 708 C CA . GLN A 1 98 ? 4.520 -4.764 -6.198 1.00 86.44 98 GLN A CA 1
ATOM 709 C C . GLN A 1 98 ? 5.348 -5.398 -7.345 1.00 86.44 98 GLN A C 1
ATOM 711 O O . GLN A 1 98 ? 6.405 -4.853 -7.671 1.00 86.44 98 GLN A O 1
ATOM 716 N N . PRO A 1 99 ? 4.926 -6.495 -8.013 1.00 87.12 99 PRO A N 1
ATOM 717 C CA . PRO A 1 99 ? 5.679 -7.099 -9.118 1.00 87.12 99 PRO A CA 1
ATOM 718 C C . PRO A 1 99 ? 5.789 -6.211 -10.364 1.00 87.12 99 PRO A C 1
ATOM 720 O O . PRO A 1 99 ? 6.660 -6.443 -11.202 1.00 87.12 99 PRO A O 1
ATOM 723 N N . ARG A 1 100 ? 4.902 -5.220 -10.494 1.00 88.25 100 ARG A N 1
ATOM 724 C CA . ARG A 1 100 ? 4.824 -4.263 -11.606 1.00 88.25 100 ARG A CA 1
ATOM 725 C C . ARG A 1 100 ? 5.692 -3.027 -11.361 1.00 88.25 100 ARG A C 1
ATOM 727 O O . ARG A 1 100 ? 5.925 -2.256 -12.286 1.00 88.25 100 ARG A O 1
ATOM 734 N N . LEU A 1 101 ? 6.179 -2.844 -10.133 1.00 85.62 101 LEU A N 1
ATOM 735 C CA . LEU A 1 101 ? 6.914 -1.661 -9.705 1.00 85.62 101 LEU A CA 1
ATOM 736 C C . LEU A 1 101 ? 8.423 -1.886 -9.750 1.00 85.62 101 LEU A C 1
ATOM 738 O O . LEU A 1 101 ? 8.946 -2.967 -9.459 1.00 85.62 101 LEU A O 1
ATOM 742 N N . SER A 1 102 ? 9.157 -0.824 -10.082 1.00 77.56 102 SER A N 1
ATOM 743 C CA . SER A 1 102 ? 10.612 -0.877 -10.047 1.00 77.56 102 SER A CA 1
ATOM 744 C C . SER A 1 102 ? 11.106 -0.855 -8.589 1.00 77.56 102 SER A C 1
ATOM 746 O O . SER A 1 102 ? 10.613 -0.066 -7.778 1.00 77.56 102 SER A O 1
ATOM 748 N N . PRO A 1 103 ? 12.138 -1.643 -8.228 1.00 70.06 103 PRO A N 1
ATOM 749 C CA . PRO A 1 103 ? 12.737 -1.569 -6.895 1.00 70.06 103 PRO A CA 1
ATOM 750 C C . PRO 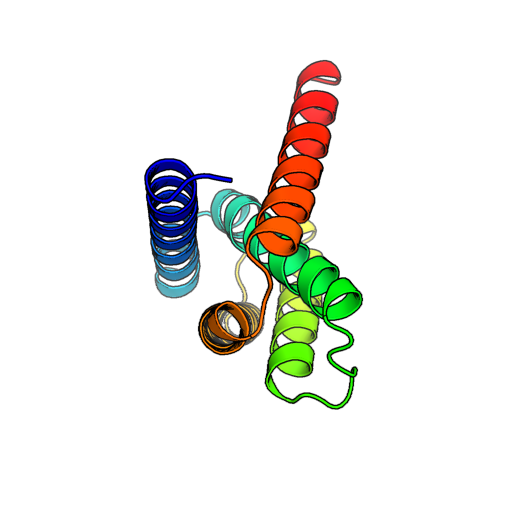A 1 103 ? 13.260 -0.171 -6.531 1.00 70.06 103 PRO A C 1
ATOM 752 O O . PRO A 1 103 ? 13.319 0.172 -5.357 1.00 70.06 103 PRO A O 1
ATOM 755 N N . ALA A 1 104 ? 13.647 0.631 -7.531 1.00 69.25 104 ALA A N 1
ATOM 756 C CA . ALA A 1 104 ? 14.111 2.001 -7.328 1.00 69.25 104 ALA A CA 1
ATOM 757 C C . ALA A 1 104 ? 12.965 2.950 -6.945 1.00 69.25 104 ALA A C 1
ATOM 759 O O . ALA A 1 104 ? 13.168 3.853 -6.140 1.00 69.25 104 ALA A O 1
ATOM 760 N N . SER A 1 105 ? 11.771 2.728 -7.492 1.00 68.56 105 SER A N 1
ATOM 761 C CA . SER A 1 105 ? 10.564 3.500 -7.184 1.00 68.56 105 SER A CA 1
ATOM 762 C C . SER A 1 105 ? 10.066 3.199 -5.771 1.00 68.56 105 SER A C 1
ATOM 764 O O . SER A 1 105 ? 9.843 4.118 -4.991 1.00 68.56 105 SER A O 1
ATOM 766 N N . ILE A 1 106 ? 10.045 1.915 -5.390 1.00 66.44 106 ILE A N 1
ATOM 767 C CA . ILE A 1 106 ? 9.721 1.479 -4.020 1.00 66.44 106 ILE A CA 1
ATOM 768 C C . ILE A 1 106 ? 10.701 2.085 -3.002 1.00 66.44 106 ILE A C 1
ATOM 770 O O . ILE A 1 106 ? 10.294 2.583 -1.957 1.00 66.44 106 ILE A O 1
ATOM 774 N N . GLN A 1 107 ? 12.004 2.075 -3.306 1.00 67.06 107 GLN A N 1
ATOM 775 C CA . GLN A 1 107 ? 13.028 2.603 -2.403 1.00 67.06 107 GLN A CA 1
ATOM 776 C C . GLN A 1 107 ? 12.965 4.131 -2.260 1.00 67.06 107 GLN A C 1
ATOM 778 O O . GLN A 1 107 ? 13.203 4.648 -1.171 1.00 67.06 107 GLN A O 1
ATOM 783 N N . ARG A 1 108 ? 12.655 4.857 -3.341 1.00 63.88 108 ARG A N 1
ATOM 784 C CA . ARG A 1 108 ? 12.498 6.317 -3.294 1.00 63.88 108 ARG A CA 1
ATOM 785 C C . ARG A 1 108 ? 11.321 6.704 -2.410 1.00 63.88 108 ARG A C 1
ATOM 787 O O . ARG A 1 108 ? 11.482 7.544 -1.534 1.00 63.88 108 ARG A O 1
ATOM 794 N N . ALA A 1 109 ? 10.197 6.021 -2.584 1.00 58.69 109 ALA A N 1
ATOM 795 C CA . ALA A 1 109 ? 9.000 6.292 -1.815 1.00 58.69 109 ALA A CA 1
ATOM 796 C C . ALA A 1 109 ? 9.168 5.899 -0.329 1.00 58.69 109 ALA A C 1
ATOM 798 O O . ALA A 1 109 ? 8.797 6.666 0.554 1.00 58.69 109 ALA A O 1
ATOM 799 N N . ALA A 1 110 ? 9.865 4.793 -0.029 1.00 58.19 110 ALA A N 1
ATOM 800 C CA . ALA A 1 110 ? 10.270 4.453 1.342 1.00 58.19 110 ALA A CA 1
ATOM 801 C C . ALA A 1 110 ? 11.231 5.491 1.968 1.00 58.19 110 ALA A C 1
ATOM 803 O O . ALA A 1 110 ? 11.183 5.741 3.170 1.00 58.19 110 ALA A O 1
ATOM 804 N N . GLY A 1 111 ? 12.101 6.109 1.162 1.00 57.25 111 GLY A N 1
ATOM 805 C CA . GLY A 1 111 ? 13.017 7.164 1.605 1.00 57.25 111 GLY A CA 1
ATOM 806 C C . GLY A 1 111 ? 12.342 8.511 1.881 1.00 57.25 111 GLY A C 1
ATOM 807 O O . GLY A 1 111 ? 12.848 9.278 2.694 1.00 57.25 111 GLY A O 1
ATOM 808 N N . GLU A 1 112 ? 11.215 8.808 1.233 1.00 54.16 112 GLU A N 1
ATOM 809 C CA . GLU A 1 112 ? 10.409 10.003 1.521 1.00 54.16 112 GLU A CA 1
ATOM 810 C C . GLU A 1 112 ? 9.654 9.866 2.846 1.00 54.16 112 GLU A C 1
ATOM 812 O O . GLU A 1 112 ? 9.650 10.803 3.638 1.00 54.16 112 GLU A O 1
ATOM 817 N N . VAL A 1 113 ? 9.116 8.680 3.141 1.00 50.81 113 VAL A N 1
ATOM 818 C CA . VAL A 1 113 ? 8.434 8.397 4.416 1.00 50.81 113 VAL A CA 1
ATOM 819 C C . VAL A 1 113 ? 9.372 8.567 5.618 1.00 50.81 113 VAL A C 1
ATOM 821 O O . VAL A 1 113 ? 8.971 9.123 6.637 1.00 50.81 113 VAL A O 1
ATOM 824 N N . LEU A 1 114 ? 10.633 8.132 5.504 1.00 50.97 114 LEU A N 1
ATOM 825 C CA . LEU A 1 114 ? 11.621 8.291 6.579 1.00 50.97 114 LEU A CA 1
ATOM 826 C C . LEU A 1 114 ? 11.914 9.764 6.898 1.00 50.97 114 LEU A C 1
ATOM 828 O O . LEU A 1 114 ? 12.028 10.109 8.068 1.00 50.97 114 LEU A O 1
ATOM 832 N N . LYS A 1 115 ? 11.965 10.635 5.882 1.00 46.47 115 LYS A N 1
ATOM 833 C CA . LYS A 1 115 ? 12.184 12.077 6.085 1.00 46.47 115 LYS A CA 1
ATOM 834 C C . LYS A 1 115 ? 11.024 12.744 6.816 1.00 46.47 115 LYS A C 1
ATOM 836 O O . LYS A 1 115 ? 11.253 13.578 7.680 1.00 46.47 115 LYS A O 1
ATOM 841 N N . VAL A 1 116 ? 9.790 12.351 6.497 1.00 48.50 116 VAL A N 1
ATOM 842 C CA . VAL A 1 116 ? 8.592 12.888 7.161 1.00 48.50 116 VAL A CA 1
ATOM 843 C C . VAL A 1 116 ? 8.575 12.525 8.652 1.00 48.50 116 VAL A C 1
ATOM 845 O O . VAL A 1 116 ? 8.158 13.339 9.470 1.00 48.50 116 VAL A O 1
ATOM 848 N N . ASN A 1 117 ? 9.064 11.337 9.019 1.00 46.25 117 ASN A N 1
ATOM 849 C CA . ASN A 1 117 ? 9.146 10.918 10.420 1.00 46.25 117 ASN A CA 1
ATOM 850 C C . ASN A 1 117 ? 10.267 11.638 11.193 1.00 46.25 117 ASN A C 1
ATOM 852 O O . ASN A 1 117 ? 10.045 12.028 12.335 1.00 46.25 117 ASN A O 1
ATOM 856 N N . GLU A 1 118 ? 11.435 11.861 10.578 1.00 41.06 118 GLU A N 1
ATOM 857 C CA . GLU A 1 118 ? 12.535 12.634 11.188 1.00 41.06 118 GLU A CA 1
ATOM 858 C C . GLU A 1 118 ? 12.119 14.095 11.456 1.00 41.06 118 GLU A C 1
ATOM 860 O O . GLU A 1 118 ? 12.395 14.640 12.522 1.00 41.06 118 GLU A O 1
ATOM 865 N N . GLU A 1 119 ? 11.370 14.714 10.537 1.00 43.12 119 GLU A N 1
ATOM 866 C CA . GLU A 1 119 ? 10.846 16.079 10.706 1.00 43.12 119 GLU A CA 1
ATOM 867 C C . GLU A 1 119 ? 9.756 16.186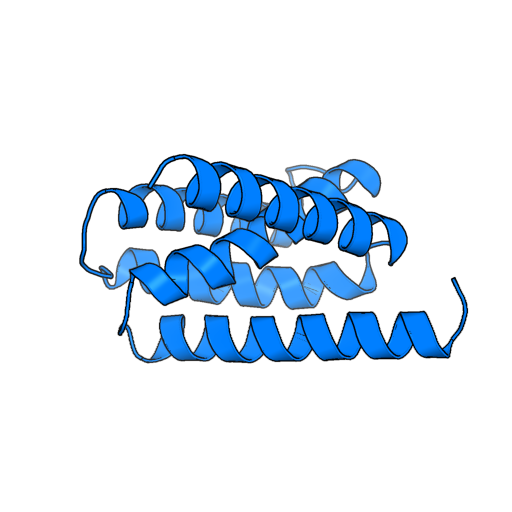 11.795 1.00 43.12 119 GLU A C 1
ATOM 869 O O . GLU A 1 119 ? 9.570 17.254 12.384 1.00 43.12 119 GLU A O 1
ATOM 874 N N . GLN A 1 120 ? 9.038 15.093 12.085 1.00 44.00 120 GLN A N 1
ATOM 875 C CA . GLN A 1 120 ? 8.041 15.040 13.160 1.00 44.00 120 GLN A CA 1
ATOM 876 C C . GLN A 1 120 ? 8.660 14.824 14.549 1.00 44.00 120 GLN A C 1
ATOM 878 O O . GLN A 1 120 ? 8.107 15.330 15.526 1.00 44.00 120 GLN A O 1
ATOM 883 N N . GLU A 1 121 ? 9.794 14.124 14.654 1.00 41.03 121 GLU A N 1
ATOM 884 C CA . GLU A 1 121 ? 10.525 13.955 15.921 1.00 41.03 121 GLU A CA 1
ATOM 885 C C . GLU A 1 121 ? 11.243 15.242 16.362 1.00 41.03 121 GLU A C 1
ATOM 887 O O . GLU A 1 121 ? 11.300 15.521 17.557 1.00 41.03 121 GLU A O 1
ATOM 892 N N . ASP A 1 122 ? 11.705 16.077 15.425 1.00 42.50 122 ASP A N 1
ATOM 893 C CA . ASP A 1 122 ? 12.365 17.359 15.733 1.00 42.50 122 ASP A CA 1
ATOM 894 C C . ASP A 1 122 ? 11.400 18.466 16.224 1.00 42.50 122 ASP A C 1
ATOM 896 O O . ASP A 1 122 ? 11.842 19.519 16.691 1.00 42.50 122 ASP A O 1
ATOM 900 N N . CYS A 1 123 ? 10.081 18.254 16.130 1.00 44.56 123 CYS A N 1
ATOM 901 C CA . CYS A 1 123 ? 9.051 19.205 16.576 1.00 44.56 123 CYS A CA 1
ATOM 902 C C . CYS A 1 123 ? 8.344 18.814 17.894 1.00 44.56 123 CYS A C 1
ATOM 904 O O . CYS A 1 123 ? 7.406 19.516 18.289 1.00 44.56 123 CYS A O 1
ATOM 906 N N . ALA A 1 124 ? 8.763 17.730 18.560 1.00 43.00 124 ALA A N 1
ATOM 907 C CA . ALA A 1 124 ? 8.226 17.255 19.845 1.00 43.00 124 ALA A CA 1
ATOM 908 C C . ALA A 1 124 ? 9.130 17.625 21.035 1.00 43.00 124 ALA A C 1
ATOM 910 O O . ALA A 1 124 ? 8.570 17.911 22.121 1.00 43.00 124 ALA A O 1
#

Secondary structure (DSSP, 8-state):
--HHHHHHHHHHHHHHHHHHHHHHHHT--HHHHHHHHHHHHHHHHHHHHHHT--TT-HHHHHHHHHHHHHHHHHHSSS--HHHHHHHHHHHHHHHHHGGGS-HHHHHHHHHHHHHHHHHHHTT-

Sequence (124 aa):
MNLFQKAEIRRAWQADHVKASIHALIGDDAQALVQQAGAIIYGVVSACEDAGIDGDDADLCAVHDAAKALVGLSAENEIQGAARVLIVDGLAACERLQPRLSPASIQRAAGEVLKVNEEQEDCA

pLDDT: mean 76.39, std 14.11, range [41.03, 95.69]

Foldseek 3Di:
DDPVVLVVLVVVLVVLLVVLLVCLVVQPDLPSNLLSLVLLLLLLQQQCVVLVPDPPPPLPVLSVQLNVLSVVSVVPVGNDPVNSVSSNSNSVSSVVCVVSGDPVSSVVSNVVSVVVVVVVVVVD